Protein AF-A0A946VNJ6-F1 (afdb_monomer)

Secondary structure (DSSP, 8-state):
-HHHHHHHHHHHHHHHHHHHHHHHHTTTTT--BTTTTPBPTTSSBSS-TT-BHHHHHHHHHHHHHHHHHTTS-HHHHHHHHH-

Radius of gyration: 14.75 Å; Cα contacts (8 Å, |Δi|>4): 96; chains: 1; bounding box: 37×24×42 Å

pLDDT: mean 91.9, std 5.95, range [73.44, 98.0]

Sequence (83 aa):
MSILLAKLLLLVFVANGAPILVRWLMAGRFAFPVDAGCKFIDGKRLLGKAKTWRGILASVIATMLLALFLELGWYTGLLIACG

Solvent-accessible surface area (backbone atoms only — not comparable to full-atom values): 4465 Å² total; per-residue (Å²): 113,70,66,61,52,52,56,52,52,50,40,48,50,40,25,66,44,32,30,54,51,51,43,62,76,46,73,60,62,75,65,49,37,68,50,74,76,43,59,41,97,87,70,45,55,67,64,42,83,83,43,20,52,57,29,52,52,38,8,34,53,53,12,18,54,49,20,46,78,69,72,61,39,46,66,54,14,40,50,57,41,73,107

Structure (mmCIF, N/CA/C/O backbone):
data_AF-A0A946VNJ6-F1
#
_entry.id   AF-A0A946VNJ6-F1
#
loop_
_atom_site.group_PDB
_atom_site.id
_atom_site.type_symbol
_atom_site.label_atom_id
_atom_site.label_alt_id
_atom_site.label_comp_id
_atom_site.label_asym_id
_atom_site.label_entity_id
_atom_site.label_seq_id
_atom_site.pdbx_PDB_ins_code
_atom_site.Cartn_x
_atom_site.Cartn_y
_atom_site.Cartn_z
_atom_site.occupancy
_atom_site.B_iso_or_equiv
_atom_site.auth_seq_id
_atom_site.auth_comp_id
_atom_site.auth_asym_id
_atom_site.auth_atom_id
_atom_site.pdbx_PDB_model_num
ATOM 1 N N . MET A 1 1 ? 22.946 -5.483 -10.569 1.00 75.88 1 MET A N 1
ATOM 2 C CA . MET A 1 1 ? 22.383 -5.723 -9.220 1.00 75.88 1 MET A CA 1
ATOM 3 C C . MET A 1 1 ? 21.791 -4.452 -8.604 1.00 75.88 1 MET A C 1
ATOM 5 O O . MET A 1 1 ? 20.625 -4.463 -8.240 1.00 75.88 1 MET A O 1
ATOM 9 N N . SER A 1 2 ? 22.525 -3.334 -8.556 1.00 91.12 2 SER A N 1
ATOM 10 C CA . SER A 1 2 ? 22.092 -2.101 -7.868 1.00 91.12 2 SER A CA 1
ATOM 11 C C . SER A 1 2 ? 20.799 -1.468 -8.406 1.00 91.12 2 SER A C 1
ATOM 13 O O . SER A 1 2 ? 19.975 -1.008 -7.625 1.00 91.12 2 SER A O 1
ATOM 15 N N . ILE A 1 3 ? 20.578 -1.493 -9.727 1.00 94.88 3 ILE A N 1
ATOM 16 C CA . ILE A 1 3 ? 19.377 -0.909 -10.359 1.00 94.88 3 ILE A CA 1
ATOM 17 C C . ILE A 1 3 ? 18.106 -1.672 -9.970 1.00 94.88 3 ILE A C 1
ATOM 19 O O . ILE A 1 3 ? 17.098 -1.057 -9.641 1.00 94.88 3 ILE A O 1
ATOM 23 N N . LEU A 1 4 ? 18.155 -3.008 -9.970 1.00 95.75 4 LEU A N 1
ATOM 24 C CA . LEU A 1 4 ? 17.019 -3.833 -9.556 1.00 95.75 4 LEU A CA 1
ATOM 25 C C . LEU A 1 4 ? 16.650 -3.547 -8.097 1.00 95.75 4 LEU A C 1
ATOM 27 O O . LEU A 1 4 ? 15.482 -3.342 -7.786 1.00 95.75 4 LEU A O 1
ATOM 31 N N . LEU A 1 5 ? 17.654 -3.470 -7.223 1.00 96.12 5 LEU A N 1
ATOM 32 C CA . LEU A 1 5 ? 17.448 -3.165 -5.812 1.00 96.12 5 LEU A CA 1
ATOM 33 C C . LEU A 1 5 ? 16.815 -1.778 -5.622 1.00 96.12 5 LEU A C 1
ATOM 35 O O . LEU A 1 5 ? 15.862 -1.650 -4.860 1.00 96.12 5 LEU A O 1
ATOM 39 N N . ALA A 1 6 ? 17.263 -0.766 -6.370 1.00 97.44 6 ALA A N 1
ATOM 40 C CA . ALA A 1 6 ? 16.646 0.560 -6.354 1.00 97.44 6 ALA A CA 1
ATOM 41 C C . ALA A 1 6 ? 15.174 0.529 -6.807 1.00 97.44 6 ALA A C 1
ATOM 43 O O . ALA A 1 6 ? 14.324 1.137 -6.158 1.00 97.44 6 ALA A O 1
ATOM 44 N N . LYS A 1 7 ? 14.851 -0.222 -7.873 1.00 97.31 7 LYS A N 1
ATOM 45 C CA . LYS A 1 7 ? 13.466 -0.400 -8.344 1.00 97.31 7 LYS A CA 1
ATOM 46 C C . LYS A 1 7 ? 12.582 -1.054 -7.272 1.00 97.31 7 LYS A C 1
ATOM 48 O O . LYS A 1 7 ? 11.478 -0.581 -7.022 1.00 97.31 7 LYS A O 1
ATOM 53 N N . LEU A 1 8 ? 13.072 -2.104 -6.610 1.00 96.75 8 LEU A N 1
ATOM 54 C CA . LEU A 1 8 ? 12.337 -2.799 -5.546 1.00 96.75 8 LEU A CA 1
ATOM 55 C C . LEU A 1 8 ? 12.145 -1.918 -4.305 1.00 96.75 8 LEU A C 1
ATOM 57 O O . LEU A 1 8 ? 11.041 -1.856 -3.769 1.00 96.75 8 LEU A O 1
ATOM 61 N N . LEU A 1 9 ? 13.178 -1.184 -3.879 1.00 97.19 9 LEU A N 1
ATOM 62 C CA . LEU A 1 9 ? 13.063 -0.227 -2.774 1.00 97.19 9 LEU A CA 1
ATOM 63 C C . LEU A 1 9 ? 12.057 0.883 -3.084 1.00 97.19 9 LEU A C 1
ATOM 65 O O . LEU A 1 9 ? 11.297 1.278 -2.202 1.00 97.19 9 LEU A O 1
ATOM 69 N N . LEU A 1 10 ? 12.012 1.357 -4.331 1.00 97.56 10 LEU A N 1
ATOM 70 C CA . LEU A 1 10 ? 11.030 2.351 -4.751 1.00 97.56 10 LEU A CA 1
ATOM 71 C C . LEU A 1 10 ? 9.599 1.798 -4.667 1.00 97.56 10 LEU A C 1
ATOM 73 O O . LEU A 1 10 ? 8.705 2.498 -4.195 1.00 97.56 10 LEU A O 1
ATOM 77 N N . LEU A 1 11 ? 9.382 0.536 -5.054 1.00 97.44 11 LEU A N 1
ATOM 78 C CA . LEU A 1 11 ? 8.081 -0.123 -4.896 1.00 97.44 11 LEU A CA 1
ATOM 79 C C . LEU A 1 11 ? 7.680 -0.253 -3.424 1.00 97.44 11 LEU A C 1
ATOM 81 O O . LEU A 1 11 ? 6.550 0.083 -3.083 1.00 97.44 11 LEU A O 1
ATOM 85 N N . VAL A 1 12 ? 8.601 -0.653 -2.542 1.00 97.50 12 VAL A N 1
ATOM 86 C CA . VAL A 1 12 ? 8.346 -0.708 -1.091 1.00 97.50 12 VAL A CA 1
ATOM 87 C C . VAL A 1 12 ? 8.004 0.679 -0.549 1.00 97.50 12 VAL A C 1
ATOM 89 O O . VAL A 1 12 ? 7.057 0.833 0.224 1.00 97.50 12 VAL A O 1
ATOM 92 N N . PHE A 1 13 ? 8.734 1.711 -0.973 1.00 97.88 13 PHE A N 1
ATOM 93 C CA . PHE A 1 13 ? 8.461 3.085 -0.569 1.00 97.88 13 PHE A CA 1
ATOM 94 C C . PHE A 1 13 ? 7.044 3.521 -0.972 1.00 97.88 13 PHE A C 1
ATOM 96 O O . PHE A 1 13 ? 6.303 4.055 -0.145 1.00 97.88 13 PHE A O 1
ATOM 103 N N . VAL A 1 14 ? 6.627 3.232 -2.207 1.00 97.50 14 VAL A N 1
ATOM 104 C CA . VAL A 1 14 ? 5.277 3.556 -2.691 1.00 97.50 14 VAL A CA 1
ATOM 105 C C . VAL A 1 14 ? 4.196 2.733 -1.991 1.00 97.50 14 VAL A C 1
ATOM 107 O O . VAL A 1 14 ? 3.193 3.315 -1.573 1.00 97.50 14 VAL A O 1
ATOM 110 N N . ALA A 1 15 ? 4.411 1.435 -1.774 1.00 97.00 15 ALA A N 1
ATOM 111 C CA . ALA A 1 15 ? 3.464 0.568 -1.073 1.00 97.00 15 ALA A CA 1
ATOM 112 C C . ALA A 1 15 ? 3.127 1.097 0.333 1.00 97.00 15 ALA A C 1
ATOM 114 O O . ALA A 1 15 ? 1.964 1.082 0.750 1.00 97.00 15 ALA A O 1
ATOM 115 N N . ASN A 1 16 ? 4.127 1.640 1.033 1.00 95.56 16 ASN A N 1
ATOM 116 C CA . ASN A 1 16 ? 3.977 2.202 2.375 1.00 95.56 16 ASN A CA 1
ATOM 117 C C . ASN A 1 16 ? 3.486 3.662 2.377 1.00 95.56 16 ASN A C 1
ATOM 119 O O . ASN A 1 16 ? 2.725 4.062 3.262 1.00 95.56 16 ASN A O 1
ATOM 123 N N . GLY A 1 17 ? 3.899 4.468 1.396 1.00 94.62 17 GLY A N 1
ATOM 124 C CA . GLY A 1 17 ? 3.570 5.893 1.314 1.00 94.62 17 GLY A CA 1
ATOM 125 C C . GLY A 1 17 ? 2.181 6.191 0.738 1.00 94.62 17 GLY A C 1
ATOM 126 O O . GLY A 1 17 ? 1.516 7.133 1.180 1.00 94.62 17 GLY A O 1
ATOM 127 N N . ALA A 1 18 ? 1.695 5.380 -0.205 1.00 95.25 18 ALA A N 1
ATOM 128 C CA . ALA A 1 18 ? 0.424 5.614 -0.894 1.00 95.25 18 ALA A CA 1
ATOM 129 C C . ALA A 1 18 ? -0.802 5.723 0.046 1.00 95.25 18 ALA A C 1
ATOM 131 O O . ALA A 1 18 ? -1.589 6.661 -0.125 1.00 95.25 18 ALA A O 1
ATOM 132 N N . PRO A 1 19 ? -0.974 4.877 1.088 1.00 92.19 19 PRO A N 1
ATOM 133 C CA . PRO A 1 19 ? -2.073 5.027 2.049 1.00 92.19 19 PRO A CA 1
ATOM 134 C C . PRO A 1 19 ? -2.070 6.379 2.777 1.00 92.19 19 PRO A C 1
ATOM 136 O O . PRO A 1 19 ? -3.136 6.943 3.064 1.00 92.19 19 PRO A O 1
ATOM 139 N N . ILE A 1 20 ? -0.876 6.902 3.080 1.00 91.81 20 ILE A N 1
ATOM 140 C CA . ILE A 1 20 ? -0.684 8.192 3.750 1.00 91.81 20 ILE A CA 1
ATOM 141 C C . IL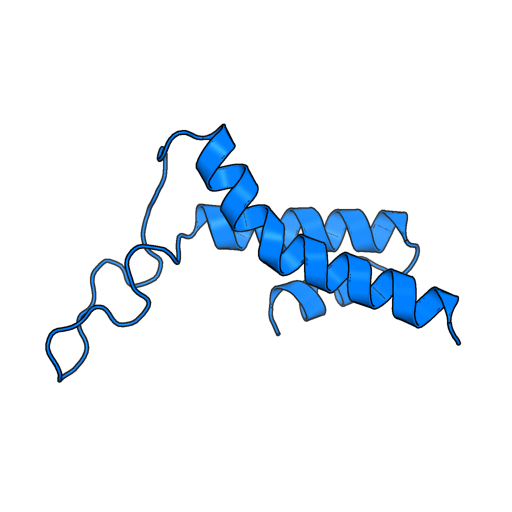E A 1 20 ? -1.062 9.313 2.786 1.00 91.81 20 ILE A C 1
ATOM 143 O O . ILE A 1 20 ? -1.876 10.164 3.142 1.00 91.81 20 ILE A O 1
ATOM 147 N N . LEU A 1 21 ? -0.564 9.273 1.550 1.00 91.44 21 LEU A N 1
ATOM 148 C CA . LEU A 1 21 ? -0.875 10.283 0.541 1.00 91.44 21 LEU A CA 1
ATOM 149 C C . LEU A 1 21 ? -2.383 10.361 0.268 1.00 91.44 21 LEU A C 1
ATOM 151 O O . LEU A 1 21 ? -2.973 11.437 0.336 1.00 91.44 21 LEU A O 1
ATOM 155 N N . VAL A 1 22 ? -3.051 9.220 0.075 1.00 91.94 22 VAL A N 1
ATOM 156 C CA . VAL A 1 22 ? -4.507 9.183 -0.138 1.00 91.94 22 VAL A CA 1
ATOM 157 C C . VAL A 1 22 ? -5.276 9.658 1.095 1.00 91.94 22 VAL A C 1
ATOM 159 O O . VAL A 1 22 ? -6.344 10.253 0.968 1.00 91.94 22 VAL A O 1
ATOM 162 N N . ARG A 1 23 ? -4.750 9.454 2.310 1.00 89.81 23 ARG A N 1
ATOM 163 C CA . ARG A 1 23 ? -5.358 10.022 3.526 1.00 89.81 23 ARG A CA 1
ATOM 164 C C . ARG A 1 23 ? -5.345 11.543 3.511 1.00 89.81 23 ARG A C 1
ATOM 166 O O . ARG A 1 23 ? -6.351 12.128 3.906 1.00 89.81 23 ARG A O 1
ATOM 173 N N . TRP A 1 24 ? -4.244 12.142 3.077 1.00 87.88 24 TRP A N 1
ATOM 174 C CA . TRP A 1 24 ? -4.117 13.589 2.952 1.00 87.88 24 TRP A CA 1
ATOM 175 C C . TRP A 1 24 ? -5.010 14.130 1.832 1.00 87.88 24 TRP A C 1
ATOM 177 O O . TRP A 1 24 ? -5.813 15.022 2.081 1.00 87.88 24 TRP A O 1
ATOM 187 N N . LEU A 1 25 ? -4.959 13.525 0.641 1.00 88.38 25 LEU A N 1
ATOM 188 C CA . LEU A 1 25 ? -5.727 13.971 -0.528 1.00 88.38 25 LEU A CA 1
ATOM 189 C C . LEU A 1 25 ? -7.244 13.871 -0.332 1.00 88.38 25 LEU A C 1
ATOM 191 O O . LEU A 1 25 ? -7.986 14.743 -0.772 1.00 88.38 25 LEU A O 1
ATOM 195 N N . MET A 1 26 ? -7.727 12.822 0.338 1.00 86.38 26 MET A N 1
ATOM 196 C CA . MET A 1 26 ? -9.166 12.610 0.536 1.00 86.38 26 MET A CA 1
ATOM 197 C C . MET A 1 26 ? -9.708 13.244 1.825 1.00 86.38 26 MET A C 1
ATOM 199 O O . MET A 1 26 ? -10.877 13.023 2.145 1.00 86.38 26 MET A O 1
ATOM 203 N N . ALA A 1 27 ? -8.891 13.986 2.586 1.00 81.12 27 ALA A N 1
ATOM 204 C CA . ALA A 1 27 ? -9.277 14.674 3.827 1.00 81.12 27 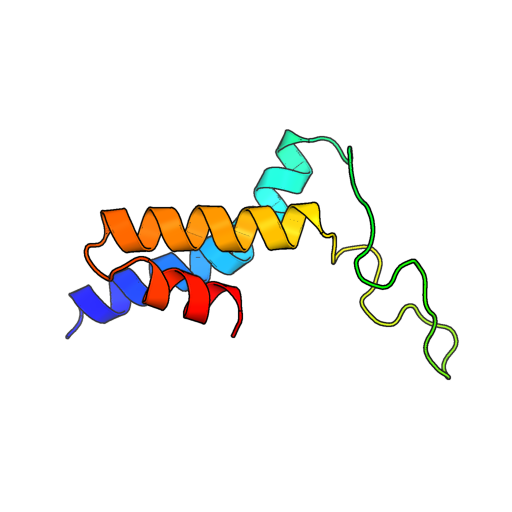ALA A CA 1
ATOM 205 C C . ALA A 1 27 ? -10.100 13.806 4.811 1.00 81.12 27 ALA A C 1
ATOM 207 O O . ALA A 1 27 ? -11.011 14.281 5.482 1.00 81.12 27 ALA A O 1
ATOM 208 N N . GLY A 1 28 ? -9.816 12.499 4.877 1.00 73.44 28 GLY A N 1
ATOM 209 C CA . GLY A 1 28 ? -10.532 11.552 5.744 1.00 73.44 28 GLY A CA 1
ATOM 210 C C . GLY A 1 28 ? -11.834 10.954 5.186 1.00 73.44 28 GLY A C 1
ATOM 211 O O . GLY A 1 28 ? -12.447 10.130 5.865 1.00 73.44 28 GLY A O 1
ATOM 212 N N . ARG A 1 29 ? -12.246 11.276 3.954 1.00 78.94 29 ARG A N 1
ATOM 213 C CA . ARG A 1 29 ? -13.395 10.634 3.289 1.00 78.94 29 ARG A CA 1
ATOM 214 C C . ARG A 1 29 ? -13.134 9.144 3.027 1.00 78.94 29 ARG A C 1
ATOM 216 O O . ARG A 1 29 ? -11.990 8.728 2.842 1.00 78.94 29 ARG A O 1
ATOM 223 N N . PHE A 1 30 ? -14.203 8.341 3.036 1.00 79.69 30 PHE A N 1
ATOM 224 C CA . PHE A 1 30 ? -14.177 6.885 2.801 1.00 79.69 30 PHE A CA 1
ATOM 225 C C . PHE A 1 30 ? -13.189 6.115 3.699 1.00 79.69 30 PHE A C 1
ATOM 227 O O . PHE A 1 30 ? -12.602 5.109 3.296 1.00 79.69 30 PHE A O 1
ATOM 234 N N . ALA A 1 31 ? -12.974 6.587 4.930 1.00 81.94 31 ALA A N 1
ATOM 235 C CA . ALA A 1 31 ? -12.069 5.975 5.902 1.00 81.94 31 ALA A CA 1
ATOM 236 C C . ALA A 1 31 ? -12.678 4.733 6.585 1.00 81.94 31 ALA A C 1
ATOM 238 O O . ALA A 1 31 ? -12.642 4.609 7.808 1.00 81.94 31 ALA A O 1
ATOM 239 N N . PHE A 1 32 ? -13.236 3.812 5.797 1.00 85.69 32 PHE A N 1
ATOM 240 C CA . PHE A 1 32 ? -13.783 2.559 6.308 1.00 85.69 32 PHE A CA 1
ATOM 241 C C . PHE A 1 32 ? -12.645 1.683 6.843 1.00 85.69 32 PHE A C 1
ATOM 243 O O . PHE A 1 32 ? -11.755 1.312 6.065 1.00 85.69 32 PHE A O 1
ATOM 250 N N . PRO A 1 33 ? -12.625 1.389 8.156 1.00 89.44 33 PRO A N 1
ATOM 251 C CA . PRO A 1 33 ? -11.580 0.571 8.745 1.00 89.44 33 PRO A CA 1
ATOM 252 C C . PRO A 1 33 ? -11.728 -0.875 8.272 1.00 89.44 33 PRO A C 1
ATOM 254 O O . PRO A 1 33 ? -12.840 -1.387 8.153 1.00 89.44 33 PRO A O 1
ATOM 257 N N . VAL A 1 34 ? -10.602 -1.534 8.018 1.00 89.88 34 VAL A N 1
ATOM 258 C CA . VAL A 1 34 ? -10.581 -2.919 7.516 1.00 89.88 34 VAL A CA 1
ATOM 259 C C . VAL A 1 34 ? -11.111 -3.892 8.565 1.00 89.88 34 VAL A C 1
ATOM 261 O O . VAL A 1 34 ? -11.793 -4.849 8.227 1.00 89.88 34 VAL A O 1
ATOM 264 N N . ASP A 1 35 ? -10.862 -3.603 9.843 1.00 89.06 35 ASP A N 1
ATOM 265 C CA . ASP A 1 35 ? -11.351 -4.409 10.961 1.00 89.06 35 ASP A CA 1
ATOM 266 C C . ASP A 1 35 ? -12.836 -4.192 11.283 1.00 89.06 35 ASP A C 1
ATOM 268 O O . ASP A 1 35 ? -13.316 -4.772 12.246 1.00 89.06 35 ASP A O 1
ATOM 272 N N . ALA A 1 36 ? -13.562 -3.335 10.552 1.00 86.50 36 ALA A N 1
ATOM 273 C CA . ALA A 1 36 ? -14.957 -2.971 10.838 1.00 86.50 36 ALA A CA 1
ATOM 274 C C . ALA A 1 36 ? -15.224 -2.536 12.302 1.00 86.50 36 ALA A C 1
ATOM 276 O O . ALA A 1 36 ? -16.366 -2.510 12.755 1.00 86.50 36 ALA A O 1
ATOM 277 N N . GLY A 1 37 ? -14.187 -2.149 13.055 1.00 84.00 37 GLY A N 1
ATOM 278 C CA . GLY A 1 37 ? -14.288 -1.845 14.482 1.00 84.00 37 GLY A CA 1
ATOM 279 C C . GLY A 1 37 ? -14.187 -3.050 15.426 1.00 84.00 37 GLY A C 1
ATOM 280 O O . GLY A 1 37 ? -14.35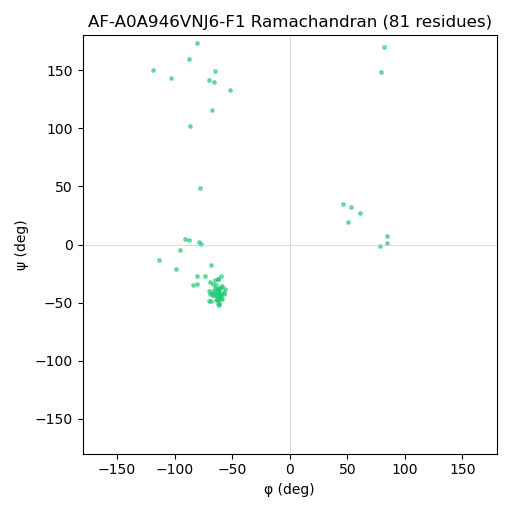2 -2.847 16.631 1.00 84.00 37 GLY A O 1
ATOM 281 N N . CYS A 1 38 ? -13.879 -4.252 14.929 1.00 88.25 38 CYS A N 1
ATOM 282 C CA . CYS A 1 38 ? -13.598 -5.437 15.736 1.00 88.25 38 CYS A CA 1
ATOM 283 C C . CYS A 1 38 ? -12.525 -5.145 16.789 1.00 88.25 38 CYS A C 1
ATOM 285 O O . CYS A 1 38 ? -11.474 -4.552 16.509 1.00 88.25 38 CYS A O 1
ATOM 287 N N . LYS A 1 39 ? -12.809 -5.576 18.017 1.00 91.06 39 LYS A N 1
ATOM 288 C CA . LYS A 1 39 ? -11.896 -5.477 19.150 1.00 91.06 39 LYS A CA 1
ATOM 289 C C . LYS A 1 39 ? -11.268 -6.837 19.424 1.00 91.06 39 LYS A C 1
ATOM 291 O O . LYS A 1 39 ? -11.923 -7.864 19.273 1.00 91.06 39 LYS A O 1
ATOM 296 N N . PHE A 1 40 ? -10.005 -6.824 19.815 1.00 89.44 40 PHE A N 1
ATOM 297 C CA . PHE A 1 40 ? -9.291 -7.985 20.309 1.00 89.44 40 PHE A CA 1
ATOM 298 C C . PHE A 1 40 ? -9.633 -8.231 21.790 1.00 89.44 40 PHE A C 1
ATOM 300 O O . PHE A 1 40 ? -10.343 -7.436 22.410 1.00 89.44 40 PHE A O 1
ATOM 307 N N . ILE A 1 41 ? -9.151 -9.343 22.353 1.00 93.00 41 ILE A N 1
ATOM 308 C CA . ILE A 1 41 ? -9.467 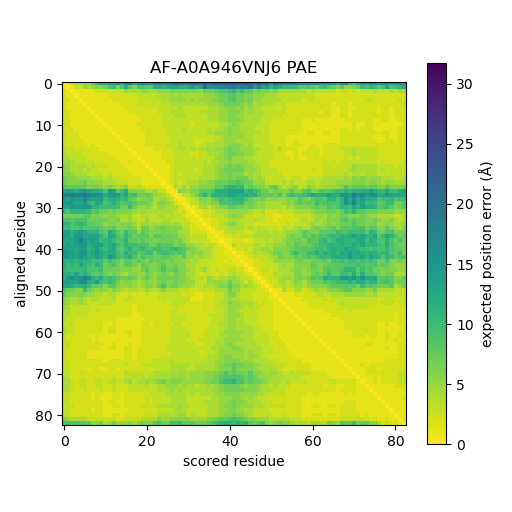-9.790 23.727 1.00 93.00 41 ILE A CA 1
ATOM 309 C C . ILE A 1 41 ? -9.044 -8.739 24.773 1.00 93.00 41 ILE A C 1
ATOM 311 O O . ILE A 1 41 ? -9.666 -8.613 25.822 1.00 93.00 41 ILE A O 1
ATOM 315 N N . ASP A 1 42 ? -8.038 -7.922 2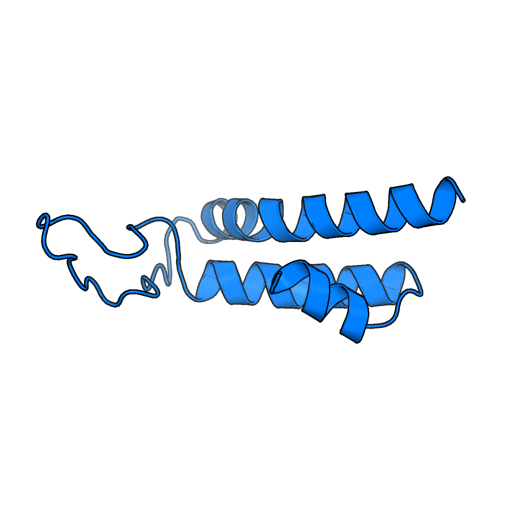4.455 1.00 91.44 42 ASP A N 1
ATOM 316 C CA . ASP A 1 42 ? -7.555 -6.805 25.275 1.00 91.44 42 ASP A CA 1
ATOM 317 C C . ASP A 1 42 ? -8.423 -5.527 25.180 1.00 91.44 42 ASP A C 1
ATOM 319 O O . ASP A 1 42 ? -8.086 -4.493 25.761 1.00 91.44 42 ASP A O 1
ATOM 323 N N . GLY A 1 43 ? -9.526 -5.564 24.425 1.00 87.19 43 GLY A N 1
ATOM 324 C CA . GLY A 1 43 ? -10.445 -4.445 24.215 1.00 87.19 43 GLY A CA 1
ATOM 325 C C . GLY A 1 43 ? -9.972 -3.397 23.199 1.00 87.19 43 GLY A C 1
ATOM 326 O O . GLY A 1 43 ? -10.717 -2.448 22.918 1.00 87.19 43 GLY A O 1
ATOM 327 N N . LYS A 1 44 ? -8.776 -3.545 22.611 1.00 87.25 44 LYS A N 1
ATOM 328 C CA . LYS A 1 44 ? -8.247 -2.644 21.574 1.00 87.25 44 LYS A CA 1
ATOM 329 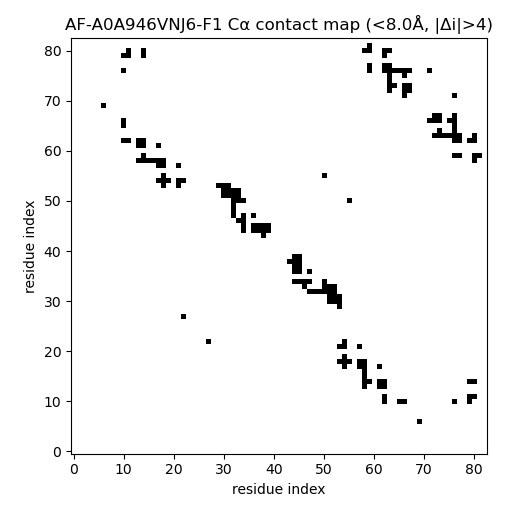C C . LYS A 1 44 ? -8.702 -3.086 20.188 1.00 87.25 44 LYS A C 1
ATOM 331 O O . LYS A 1 44 ? -9.107 -4.221 19.983 1.00 87.25 44 LYS A O 1
ATOM 336 N N . ARG A 1 45 ? -8.669 -2.177 19.209 1.00 88.06 45 ARG A N 1
ATOM 337 C CA . ARG A 1 45 ? -8.996 -2.521 17.814 1.00 88.06 45 ARG A CA 1
ATOM 338 C C . ARG A 1 45 ? -7.970 -3.490 17.232 1.00 88.06 45 ARG A C 1
ATOM 340 O O . ARG A 1 45 ? -6.780 -3.274 17.432 1.00 88.06 45 ARG A O 1
ATOM 347 N N . LEU A 1 46 ? -8.437 -4.469 16.457 1.00 87.62 46 LEU A N 1
ATOM 348 C CA . LEU A 1 46 ? -7.591 -5.510 15.868 1.00 87.62 46 LEU A CA 1
ATOM 349 C C . LEU A 1 46 ? -6.523 -4.944 14.916 1.00 87.62 46 LEU A C 1
ATOM 351 O O . LEU A 1 46 ? -5.358 -5.309 15.015 1.00 87.62 46 LEU A O 1
ATOM 355 N N . LEU A 1 47 ? -6.910 -4.044 14.005 1.00 84.12 47 LEU A N 1
ATOM 356 C CA . LEU A 1 47 ? -5.998 -3.428 13.025 1.00 84.12 47 LEU A CA 1
ATOM 357 C C . LEU A 1 47 ? -5.814 -1.923 13.258 1.00 84.12 47 LEU A C 1
ATOM 359 O O . LEU A 1 47 ? -4.909 -1.295 12.702 1.00 84.12 47 LEU A O 1
ATOM 363 N N . GLY A 1 48 ? -6.675 -1.334 14.087 1.00 82.44 48 GLY A N 1
ATOM 364 C CA . GLY A 1 48 ? -6.634 0.080 14.426 1.00 82.44 48 GLY A CA 1
ATOM 365 C C . GLY A 1 48 ? -7.304 0.968 13.377 1.00 82.44 48 GLY A C 1
ATOM 366 O O . GLY A 1 48 ? -7.651 0.560 12.273 1.00 82.44 48 GLY A O 1
ATOM 367 N N . LYS A 1 49 ? -7.495 2.248 13.721 1.00 80.50 49 LYS A N 1
ATOM 368 C CA . LYS A 1 49 ? -8.195 3.219 12.852 1.00 80.50 49 LYS A CA 1
ATOM 369 C C . LYS A 1 49 ? -7.423 3.586 11.575 1.00 80.50 49 LYS A C 1
ATOM 371 O O . LYS A 1 49 ? -8.006 4.156 10.660 1.00 80.50 49 LYS A O 1
ATOM 376 N N . ALA A 1 50 ? -6.118 3.314 11.528 1.00 80.12 50 ALA A N 1
ATOM 377 C CA . ALA A 1 50 ? -5.253 3.729 10.426 1.00 80.12 50 ALA A CA 1
ATOM 378 C C . ALA A 1 50 ? -5.349 2.810 9.192 1.00 80.12 50 ALA A C 1
ATOM 380 O O . ALA A 1 50 ? -5.128 3.274 8.072 1.00 80.12 50 ALA A O 1
ATOM 381 N N . LYS A 1 51 ? -5.704 1.530 9.371 1.00 85.31 51 LYS A N 1
ATOM 382 C CA . LYS A 1 51 ? -5.818 0.539 8.290 1.00 85.31 51 LYS A CA 1
ATOM 383 C C . LYS A 1 51 ? -7.214 0.622 7.673 1.00 85.31 51 LYS A C 1
ATOM 385 O O . LYS A 1 51 ? -8.194 0.158 8.250 1.00 85.31 51 LYS A O 1
ATOM 390 N N . THR A 1 52 ? -7.304 1.257 6.507 1.00 93.00 52 THR A N 1
ATOM 391 C CA . THR A 1 52 ? -8.569 1.489 5.791 1.00 93.00 52 THR A CA 1
ATOM 392 C C . THR A 1 52 ? -8.557 0.817 4.426 1.00 93.00 52 THR A C 1
ATOM 394 O O . THR A 1 52 ? -7.499 0.728 3.800 1.00 93.00 52 THR A O 1
ATOM 397 N N . TRP A 1 53 ? -9.729 0.407 3.932 1.00 91.75 53 TRP A N 1
ATOM 398 C CA . TRP A 1 53 ? -9.865 -0.194 2.599 1.00 91.75 53 TRP A CA 1
ATOM 399 C C . TRP A 1 53 ? -9.336 0.722 1.495 1.00 91.75 53 TRP A C 1
ATOM 401 O O . TRP A 1 53 ? -8.596 0.270 0.627 1.00 91.75 53 TRP A O 1
ATOM 411 N N . ARG A 1 54 ? -9.605 2.034 1.579 1.00 92.06 54 ARG A N 1
ATOM 412 C CA . ARG A 1 54 ? -9.046 3.011 0.629 1.00 92.06 54 ARG A CA 1
ATOM 413 C C . ARG A 1 54 ? -7.517 3.037 0.633 1.00 92.06 54 ARG A C 1
ATOM 415 O O . ARG A 1 54 ? -6.913 3.221 -0.413 1.00 92.06 54 ARG A O 1
ATOM 422 N N . GLY A 1 55 ? -6.894 2.866 1.802 1.00 93.12 55 GLY A N 1
ATOM 423 C CA . GLY A 1 55 ? -5.441 2.844 1.932 1.00 93.12 55 GLY A CA 1
ATOM 424 C C . GLY A 1 55 ? -4.846 1.595 1.291 1.00 93.12 55 GLY A C 1
ATOM 425 O O . GLY A 1 55 ? -3.871 1.703 0.557 1.00 93.12 55 GLY A O 1
ATOM 426 N N . ILE A 1 56 ? -5.475 0.437 1.509 1.00 93.88 56 ILE A N 1
ATOM 427 C CA . ILE A 1 56 ? -5.071 -0.828 0.879 1.00 93.88 56 ILE A CA 1
ATOM 428 C C . ILE A 1 56 ? -5.201 -0.731 -0.642 1.00 93.88 56 ILE A C 1
ATOM 430 O O . ILE A 1 56 ? -4.233 -0.985 -1.349 1.00 93.88 56 ILE A O 1
ATOM 434 N N . LEU A 1 57 ? -6.357 -0.294 -1.148 1.00 94.88 57 LEU A N 1
ATOM 435 C CA . LEU A 1 57 ? -6.575 -0.146 -2.588 1.00 94.88 57 LEU A CA 1
ATOM 436 C C . LEU A 1 57 ? -5.585 0.842 -3.214 1.00 94.88 57 LEU A C 1
ATOM 438 O O . LEU A 1 57 ? -5.023 0.557 -4.267 1.00 94.88 57 LEU A O 1
ATOM 442 N N . ALA A 1 58 ? -5.318 1.968 -2.547 1.00 95.50 58 ALA A N 1
ATOM 443 C CA . ALA A 1 58 ? -4.319 2.932 -2.993 1.00 95.50 58 ALA A CA 1
ATOM 444 C C . ALA A 1 58 ? -2.913 2.325 -3.077 1.00 95.50 58 ALA A C 1
ATOM 446 O O . ALA A 1 58 ? -2.223 2.542 -4.068 1.00 95.50 58 ALA A O 1
ATOM 447 N N . SER A 1 59 ? -2.503 1.558 -2.063 1.00 96.69 59 SER A N 1
ATOM 448 C CA . SER A 1 59 ? -1.213 0.863 -2.043 1.00 96.69 59 SER A CA 1
ATOM 449 C C . SER A 1 59 ? -1.096 -0.141 -3.189 1.00 96.69 59 SER A C 1
ATOM 451 O O . SER A 1 59 ? -0.141 -0.072 -3.962 1.00 96.69 59 SER A O 1
ATOM 453 N N . VAL A 1 60 ? -2.098 -1.007 -3.366 1.00 97.31 60 VAL A N 1
ATOM 454 C CA . VAL A 1 60 ? -2.109 -2.029 -4.423 1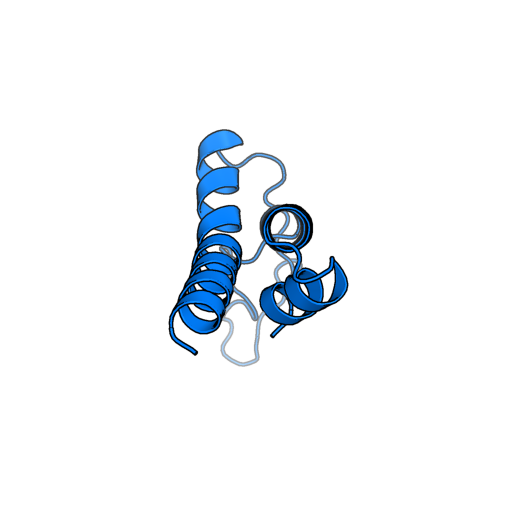.00 97.31 60 VAL A CA 1
ATOM 455 C C . VAL A 1 60 ? -2.059 -1.385 -5.806 1.00 97.31 60 VAL A C 1
ATOM 457 O O . VAL A 1 60 ? -1.169 -1.698 -6.594 1.00 97.31 60 VAL A O 1
ATOM 460 N N . ILE A 1 61 ? -2.955 -0.436 -6.092 1.00 97.38 61 ILE A N 1
ATOM 461 C CA . ILE A 1 61 ? -3.038 0.206 -7.409 1.00 97.38 61 ILE A CA 1
ATOM 462 C C . ILE A 1 61 ? -1.755 0.987 -7.713 1.00 97.38 61 ILE A C 1
ATOM 464 O O . ILE A 1 61 ? -1.182 0.817 -8.788 1.00 97.38 61 ILE A O 1
ATOM 468 N N . ALA A 1 62 ? -1.267 1.809 -6.779 1.00 97.31 62 ALA A N 1
ATOM 469 C CA . ALA A 1 62 ? -0.073 2.622 -7.006 1.00 97.31 62 ALA A CA 1
ATOM 470 C C . ALA A 1 62 ? 1.180 1.760 -7.220 1.00 97.31 62 ALA A C 1
A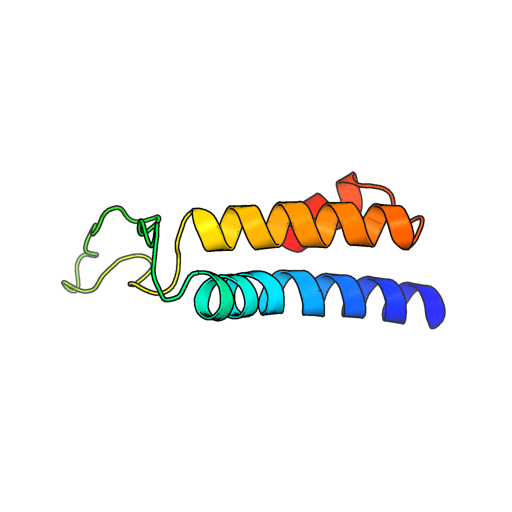TOM 472 O O . ALA A 1 62 ? 1.958 2.022 -8.136 1.00 97.31 62 ALA A O 1
ATOM 473 N N . THR A 1 63 ? 1.354 0.709 -6.417 1.00 97.12 63 THR A N 1
ATOM 474 C CA . THR A 1 63 ? 2.520 -0.181 -6.511 1.00 97.12 63 THR A CA 1
ATOM 475 C C . THR A 1 63 ? 2.473 -1.034 -7.778 1.00 97.12 63 THR A C 1
ATOM 477 O O . THR A 1 63 ? 3.494 -1.177 -8.448 1.00 97.12 63 THR A O 1
ATOM 480 N N . MET A 1 64 ? 1.301 -1.548 -8.174 1.00 98.00 64 MET A N 1
ATOM 481 C CA . MET A 1 64 ? 1.135 -2.271 -9.443 1.00 98.00 64 MET A CA 1
ATOM 482 C C . MET A 1 64 ? 1.440 -1.385 -10.654 1.00 98.00 64 MET A C 1
ATOM 484 O O . MET A 1 64 ? 2.180 -1.805 -11.544 1.00 98.00 64 MET A O 1
ATOM 488 N N . LEU A 1 65 ? 0.899 -0.161 -10.686 1.00 98.00 65 LEU A N 1
ATOM 489 C CA . LEU A 1 65 ? 1.159 0.790 -11.768 1.00 98.00 65 LEU A CA 1
ATOM 490 C C . LEU A 1 65 ? 2.644 1.141 -11.841 1.00 98.00 65 LEU A C 1
ATOM 492 O O . LEU A 1 65 ? 3.233 1.085 -12.917 1.00 98.00 65 LEU A O 1
ATOM 496 N N . LEU A 1 66 ? 3.276 1.433 -10.703 1.00 97.94 66 LEU A N 1
ATOM 497 C CA . LEU A 1 66 ? 4.703 1.726 -10.674 1.00 97.94 66 LEU A CA 1
ATOM 498 C C . LEU A 1 66 ? 5.543 0.525 -11.137 1.00 97.94 66 LEU A C 1
ATOM 500 O O . LEU A 1 66 ? 6.501 0.711 -11.877 1.00 97.94 66 LEU A 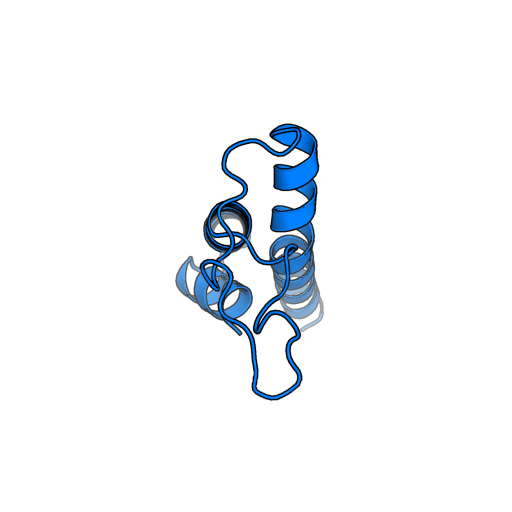O 1
ATOM 504 N N . ALA A 1 67 ? 5.183 -0.705 -10.768 1.00 97.56 67 ALA A N 1
ATOM 505 C CA . ALA A 1 67 ? 5.909 -1.895 -11.211 1.00 97.56 67 ALA A CA 1
ATOM 506 C C . ALA A 1 67 ? 5.831 -2.094 -12.732 1.00 97.56 67 ALA A C 1
ATOM 508 O O . ALA A 1 67 ? 6.817 -2.511 -13.343 1.00 97.56 67 ALA A O 1
ATOM 509 N N . LEU A 1 68 ? 4.699 -1.741 -13.353 1.00 97.75 68 LEU A N 1
ATOM 510 C CA . LEU A 1 68 ? 4.574 -1.689 -14.812 1.00 97.75 68 LEU A CA 1
ATOM 511 C C . LEU A 1 68 ? 5.508 -0.632 -15.418 1.00 97.75 68 LEU A C 1
ATOM 513 O O . LEU A 1 68 ? 6.247 -0.956 -16.343 1.00 97.75 68 LEU A O 1
ATOM 517 N N . PHE A 1 69 ? 5.547 0.585 -14.862 1.00 97.50 69 PHE A N 1
ATOM 518 C CA . PHE A 1 69 ? 6.466 1.644 -15.313 1.00 97.50 69 PHE A CA 1
ATOM 519 C C . PHE A 1 69 ? 7.947 1.286 -15.135 1.00 97.50 69 PHE A C 1
ATOM 521 O O . PHE A 1 69 ? 8.790 1.742 -15.900 1.00 97.50 69 PHE A O 1
ATOM 528 N N . LEU A 1 70 ? 8.276 0.473 -14.131 1.00 96.56 70 LEU A N 1
ATOM 529 C CA . LEU A 1 70 ? 9.635 0.001 -13.870 1.00 96.56 70 LEU A CA 1
ATOM 530 C C . LEU A 1 70 ? 9.998 -1.278 -14.641 1.00 96.56 70 LEU A C 1
ATOM 532 O O . LEU A 1 70 ? 11.096 -1.799 -14.426 1.00 96.56 70 LEU A O 1
ATOM 536 N N . GLU A 1 71 ? 9.113 -1.777 -15.511 1.00 96.81 71 GLU A N 1
ATOM 537 C CA . GLU A 1 71 ? 9.294 -3.005 -16.302 1.00 96.81 71 GLU A CA 1
ATOM 538 C C . GLU A 1 71 ? 9.473 -4.273 -15.440 1.00 96.81 71 GLU A C 1
ATOM 540 O O . GLU A 1 71 ? 10.102 -5.243 -15.852 1.00 96.81 71 GLU A O 1
ATOM 545 N N . LEU A 1 72 ? 8.927 -4.283 -14.218 1.00 94.31 72 LEU A N 1
ATOM 546 C CA . LEU A 1 72 ? 8.971 -5.429 -13.298 1.00 94.31 72 LEU A CA 1
ATOM 547 C C . LEU A 1 72 ? 7.710 -6.309 -13.374 1.00 94.31 72 LEU A C 1
ATOM 549 O O . LEU A 1 72 ? 7.636 -7.351 -12.723 1.00 94.31 72 LEU A O 1
ATOM 553 N N . GLY A 1 73 ? 6.715 -5.895 -14.163 1.00 96.44 73 GLY A N 1
ATOM 554 C CA . GLY A 1 73 ? 5.418 -6.559 -14.292 1.00 96.44 73 GLY A CA 1
ATOM 555 C C . GLY A 1 73 ? 4.471 -6.245 -13.129 1.00 96.44 73 GLY A C 1
ATOM 556 O O . GLY A 1 73 ? 4.886 -6.045 -11.994 1.00 96.44 73 GLY A O 1
ATOM 557 N N . TRP A 1 74 ? 3.164 -6.221 -13.387 1.00 96.62 74 TRP A N 1
ATOM 558 C CA . TRP A 1 74 ? 2.169 -5.870 -12.363 1.00 96.62 74 TRP A CA 1
ATOM 559 C C . TRP A 1 74 ? 2.157 -6.842 -11.170 1.00 96.62 74 TRP A C 1
ATOM 561 O O . TRP A 1 74 ? 1.863 -6.432 -10.049 1.00 96.62 74 TRP A O 1
ATOM 571 N N . TYR A 1 75 ? 2.500 -8.116 -11.397 1.00 97.25 75 TYR A N 1
ATOM 572 C CA . TYR A 1 75 ? 2.499 -9.151 -10.362 1.00 97.25 75 TYR A CA 1
ATOM 573 C C . TYR A 1 75 ? 3.535 -8.880 -9.263 1.00 97.25 75 TYR A C 1
ATOM 575 O O . TYR A 1 75 ? 3.240 -9.074 -8.088 1.00 97.25 75 TYR A O 1
ATOM 583 N N . THR A 1 76 ? 4.718 -8.358 -9.608 1.00 96.12 76 THR A N 1
ATOM 584 C CA . THR A 1 76 ? 5.725 -7.984 -8.599 1.00 96.12 76 THR A CA 1
ATOM 585 C C . THR A 1 76 ? 5.246 -6.813 -7.747 1.00 96.12 76 THR A C 1
ATOM 587 O O . THR A 1 76 ? 5.402 -6.841 -6.528 1.00 96.12 76 THR A O 1
ATOM 590 N N . GLY A 1 77 ? 4.589 -5.824 -8.359 1.00 96.31 77 GLY A N 1
ATOM 591 C CA . GLY A 1 77 ? 3.966 -4.722 -7.631 1.00 96.31 77 GLY A CA 1
ATOM 592 C C . GLY A 1 77 ? 2.848 -5.184 -6.693 1.00 96.31 77 GLY A C 1
ATOM 593 O O . GLY A 1 77 ? 2.770 -4.711 -5.563 1.00 96.31 77 GLY A O 1
ATOM 594 N N . LEU A 1 78 ? 2.025 -6.146 -7.124 1.00 96.56 78 LEU A N 1
ATOM 595 C CA . LEU A 1 78 ? 0.996 -6.758 -6.279 1.00 96.56 78 LEU A CA 1
ATOM 596 C C . LEU A 1 78 ? 1.613 -7.490 -5.079 1.00 96.56 78 LEU A C 1
ATOM 598 O O . LEU A 1 78 ? 1.177 -7.279 -3.950 1.00 96.56 78 LEU A O 1
ATOM 602 N N . LEU A 1 79 ? 2.643 -8.310 -5.308 1.00 96.88 79 LEU A N 1
ATOM 603 C CA . LEU A 1 79 ? 3.337 -9.031 -4.237 1.00 96.88 79 LEU A CA 1
ATOM 604 C C . LEU A 1 79 ? 3.939 -8.076 -3.204 1.00 96.88 79 LEU A C 1
ATOM 606 O O . LEU A 1 79 ? 3.784 -8.303 -2.010 1.00 96.88 79 LEU A O 1
ATOM 610 N N . ILE A 1 80 ? 4.574 -6.990 -3.650 1.00 96.31 80 ILE A N 1
ATOM 611 C CA . ILE A 1 80 ? 5.172 -5.994 -2.749 1.00 96.31 80 ILE A CA 1
ATOM 612 C C . ILE A 1 80 ? 4.103 -5.203 -1.987 1.00 96.31 80 ILE A C 1
ATOM 614 O O . ILE A 1 80 ? 4.336 -4.811 -0.851 1.00 96.31 80 ILE A O 1
ATOM 618 N N . ALA A 1 81 ? 2.931 -4.966 -2.579 1.00 95.56 81 ALA A N 1
ATOM 619 C CA . ALA A 1 81 ? 1.836 -4.295 -1.882 1.00 95.56 81 ALA A CA 1
ATOM 620 C C . ALA A 1 81 ? 1.151 -5.183 -0.825 1.00 95.56 81 ALA A C 1
ATOM 622 O O . ALA A 1 81 ? 0.562 -4.656 0.120 1.00 95.56 81 ALA A O 1
ATOM 623 N N . CYS A 1 82 ? 1.180 -6.509 -1.001 1.00 92.50 82 CYS A N 1
ATOM 624 C CA . CYS A 1 82 ? 0.510 -7.471 -0.122 1.00 92.50 82 CYS A CA 1
ATOM 625 C C . CYS A 1 82 ? 1.419 -8.130 0.930 1.00 92.50 82 CYS A C 1
ATOM 627 O O . CYS A 1 82 ? 0.879 -8.659 1.903 1.00 92.50 82 CYS A O 1
ATOM 629 N N . GLY A 1 83 ? 2.738 -8.146 0.719 1.00 84.75 83 GLY A N 1
ATOM 630 C CA . GLY A 1 83 ? 3.736 -8.682 1.656 1.00 84.75 83 GLY A CA 1
ATOM 631 C C . GLY A 1 83 ? 4.059 -7.721 2.791 1.00 84.75 83 GLY A C 1
ATOM 632 O O . GLY A 1 83 ? 4.178 -8.209 3.935 1.00 84.75 83 GLY A O 1
#

Foldseek 3Di:
DVLVVVLLVVLLVLLVCQLVVVCVVVVCPQQCAPQNQDADPVRHGPRDSSHGPNSLVRSLVRQLVSCVVSVNHSVSSNVSNVD

Nearest PDB structures (foldseek):
  5guf-assembly1_A-2  TM=7.832E-01  e=2.059E-02  Aeropyrum pernix K1

Mean predicted aligned error: 4.29 Å